Protein AF-A0AAE1L8V3-F1 (afdb_monomer_lite)

Structure (mmCIF, N/CA/C/O backbone):
data_AF-A0AAE1L8V3-F1
#
_entry.id   AF-A0AAE1L8V3-F1
#
loop_
_atom_site.group_PDB
_atom_site.id
_atom_site.type_symbol
_atom_site.label_atom_id
_atom_site.label_alt_id
_atom_site.label_comp_id
_atom_site.label_asym_id
_atom_site.label_entity_id
_atom_site.label_seq_id
_atom_site.pdbx_PDB_ins_code
_atom_site.Cartn_x
_atom_site.Cartn_y
_atom_site.Cartn_z
_atom_site.occupancy
_atom_site.B_iso_or_equiv
_atom_site.auth_seq_id
_atom_site.auth_comp_id
_atom_site.auth_asym_id
_atom_site.auth_atom_id
_atom_site.pdbx_PDB_model_num
ATOM 1 N N . MET A 1 1 ? -19.630 9.728 -15.794 1.00 35.88 1 MET A N 1
ATOM 2 C CA . MET A 1 1 ? -18.219 10.009 -15.462 1.00 35.88 1 MET A CA 1
ATOM 3 C C . MET A 1 1 ? -17.805 9.016 -14.398 1.00 35.88 1 MET A C 1
ATOM 5 O O . MET A 1 1 ? -18.205 9.155 -13.253 1.00 35.88 1 MET A O 1
ATOM 9 N N . SER A 1 2 ? -17.141 7.940 -14.805 1.00 34.75 2 SER A N 1
ATOM 10 C CA . SER A 1 2 ? -16.598 6.933 -13.898 1.00 34.75 2 SER A CA 1
ATOM 11 C C . SER A 1 2 ? -15.516 7.587 -13.049 1.00 34.75 2 SER A C 1
ATOM 13 O O . SER A 1 2 ? -14.472 7.961 -13.582 1.00 34.75 2 SER A O 1
ATOM 15 N N . SER A 1 3 ? -15.776 7.762 -11.754 1.00 37.62 3 SER A N 1
ATOM 16 C CA . SER A 1 3 ? -14.733 8.038 -10.776 1.00 37.62 3 SER A CA 1
ATOM 17 C C . SER A 1 3 ? -13.702 6.922 -10.900 1.00 37.62 3 SER A C 1
ATOM 19 O O . SER A 1 3 ? -13.947 5.779 -10.517 1.00 37.62 3 SER A O 1
ATOM 21 N N . SER A 1 4 ? -12.558 7.222 -11.515 1.00 41.06 4 SER A N 1
ATOM 22 C CA . SER A 1 4 ? -11.396 6.355 -11.410 1.00 41.06 4 SER A CA 1
ATOM 23 C C . SER A 1 4 ? -11.016 6.373 -9.936 1.00 41.06 4 SER A C 1
ATOM 25 O O . SER A 1 4 ? -10.366 7.311 -9.479 1.00 41.06 4 SER A O 1
ATOM 2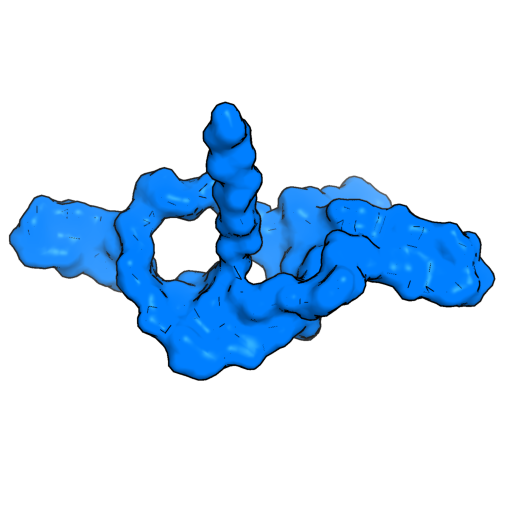7 N N . GLY A 1 5 ? -11.514 5.404 -9.167 1.00 49.84 5 GLY A N 1
ATOM 28 C CA . GLY A 1 5 ? -11.094 5.220 -7.788 1.00 49.84 5 GLY A CA 1
ATOM 29 C C . GLY A 1 5 ? -9.582 5.078 -7.813 1.00 49.84 5 GLY A C 1
ATOM 30 O O . GLY A 1 5 ? -9.065 4.094 -8.347 1.00 49.84 5 GLY A O 1
ATOM 31 N N . SER A 1 6 ? -8.874 6.104 -7.347 1.00 61.31 6 SER A N 1
ATOM 32 C CA . SER A 1 6 ? -7.427 6.060 -7.221 1.00 61.31 6 SER A CA 1
ATOM 33 C C . SER A 1 6 ? -7.115 4.894 -6.299 1.00 61.31 6 SER A C 1
ATOM 35 O O . SER A 1 6 ? -7.568 4.870 -5.155 1.00 61.31 6 SER A O 1
ATOM 37 N N . LYS A 1 7 ? -6.411 3.885 -6.811 1.00 72.50 7 LYS A N 1
ATOM 38 C CA . LYS A 1 7 ? -5.964 2.775 -5.974 1.00 72.50 7 LYS A CA 1
ATOM 39 C C . LYS A 1 7 ? -5.008 3.352 -4.937 1.00 72.50 7 LYS A C 1
ATOM 41 O O . LYS A 1 7 ? -4.005 3.950 -5.310 1.00 72.50 7 LYS A O 1
ATOM 46 N N . GLU A 1 8 ? -5.329 3.194 -3.663 1.00 84.38 8 GLU A N 1
ATOM 47 C CA . GLU A 1 8 ? -4.468 3.625 -2.568 1.00 84.38 8 GLU A CA 1
ATOM 48 C C . GLU A 1 8 ? -3.748 2.414 -1.976 1.00 84.38 8 GLU A C 1
ATOM 50 O O . GLU A 1 8 ? -4.322 1.330 -1.852 1.00 84.38 8 GLU A O 1
ATOM 55 N N . TYR A 1 9 ? -2.485 2.601 -1.600 1.00 87.62 9 TYR A N 1
ATOM 56 C CA . TYR A 1 9 ? -1.679 1.577 -0.944 1.00 87.62 9 TYR A CA 1
ATOM 57 C C . TYR A 1 9 ? -1.223 2.084 0.419 1.00 87.62 9 TYR A C 1
ATOM 59 O O . TYR A 1 9 ? -0.994 3.277 0.619 1.00 87.62 9 TYR A O 1
ATOM 67 N N . GLY A 1 10 ? -1.060 1.172 1.370 1.00 89.50 10 GLY A N 1
ATOM 68 C CA . GLY A 1 10 ? -0.585 1.526 2.696 1.00 89.50 10 GLY A CA 1
ATOM 69 C C . GLY A 1 10 ? -0.166 0.313 3.507 1.00 89.50 10 GLY A C 1
ATOM 70 O O . GLY A 1 10 ? -0.516 -0.825 3.194 1.00 89.50 10 GLY A O 1
ATOM 71 N N . GLN A 1 11 ? 0.608 0.564 4.557 1.00 89.56 11 GLN A N 1
ATOM 72 C CA . GLN A 1 11 ? 1.040 -0.452 5.507 1.00 89.56 11 GLN A CA 1
ATOM 73 C C . GLN A 1 11 ? 0.252 -0.320 6.806 1.00 89.56 11 GLN A C 1
ATOM 75 O O . GLN A 1 11 ? 0.334 0.710 7.478 1.00 89.56 11 GLN A O 1
ATOM 80 N N . ILE A 1 12 ? -0.444 -1.390 7.191 1.00 89.81 12 ILE A N 1
ATOM 81 C CA . ILE A 1 12 ? -1.086 -1.491 8.505 1.00 89.81 12 ILE A CA 1
ATOM 82 C C . ILE A 1 12 ? -0.001 -1.442 9.582 1.00 89.81 12 ILE A C 1
ATOM 84 O O . ILE A 1 12 ? 0.945 -2.231 9.563 1.00 89.81 12 ILE A O 1
ATOM 88 N N . LYS A 1 13 ? -0.137 -0.496 10.511 1.00 90.62 13 LYS A N 1
ATOM 89 C CA . LYS A 1 13 ? 0.721 -0.368 11.692 1.00 90.62 13 LYS A CA 1
ATOM 90 C C . LYS A 1 13 ? 0.076 -1.007 12.912 1.00 90.62 13 LYS A C 1
ATOM 92 O O . LYS A 1 13 ? 0.758 -1.722 13.634 1.00 90.62 13 LYS A O 1
ATOM 97 N N . TYR A 1 14 ? -1.226 -0.787 13.099 1.00 90.31 14 TYR A N 1
ATOM 98 C CA . TYR A 1 14 ? -1.972 -1.286 14.253 1.00 90.31 14 TYR A CA 1
ATOM 99 C C . TYR A 1 14 ? -3.415 -1.632 13.886 1.00 90.31 14 TYR A C 1
ATOM 101 O O . TYR A 1 14 ? -4.007 -0.989 13.016 1.00 90.31 14 TYR A O 1
ATOM 109 N N . PHE A 1 15 ? -3.969 -2.618 14.592 1.00 89.56 15 PHE A N 1
ATOM 110 C CA . PHE A 1 15 ? -5.395 -2.935 14.608 1.00 89.56 15 PHE A CA 1
ATOM 111 C C . PHE A 1 15 ? -6.015 -2.349 15.873 1.00 89.56 15 PHE A C 1
ATOM 113 O O . PHE A 1 15 ? -5.480 -2.549 16.963 1.00 89.56 15 PHE A O 1
ATOM 120 N N . CYS A 1 16 ? -7.140 -1.655 15.730 1.00 87.94 16 CYS A N 1
ATOM 121 C CA . CYS A 1 16 ? -7.844 -1.032 16.843 1.00 87.94 16 CYS A CA 1
ATOM 122 C C . CYS A 1 16 ? -9.348 -1.312 16.749 1.00 87.94 16 CYS A C 1
ATOM 124 O O . CYS A 1 16 ? -9.885 -1.594 15.677 1.00 87.94 16 CYS A O 1
ATOM 126 N N . GLN A 1 17 ? -10.038 -1.183 17.877 1.00 90.94 17 GLN A N 1
ATOM 127 C CA . GLN A 1 17 ? -11.494 -1.142 17.925 1.00 90.94 17 GLN A CA 1
ATOM 128 C C . GLN A 1 17 ? -11.924 0.279 18.298 1.00 90.94 17 GLN A C 1
ATOM 130 O O . GLN A 1 17 ? -11.440 0.835 19.283 1.00 90.94 17 GLN A O 1
ATOM 135 N N . ALA A 1 18 ? -12.785 0.883 17.484 1.00 85.62 18 ALA A N 1
ATOM 136 C CA . ALA A 1 18 ? -13.354 2.199 17.743 1.00 85.62 18 ALA A CA 1
ATOM 137 C C . ALA A 1 18 ? -14.422 2.134 18.852 1.00 85.62 18 ALA A C 1
ATOM 139 O O . ALA A 1 18 ? -14.926 1.063 19.193 1.00 85.62 18 ALA A O 1
ATOM 140 N N . HIS A 1 19 ? -14.797 3.294 19.401 1.00 87.62 19 HIS A N 1
ATOM 141 C CA . HIS A 1 19 ? -15.796 3.404 20.476 1.00 87.62 19 HIS A CA 1
ATOM 142 C C . HIS A 1 19 ? -17.184 2.860 20.100 1.00 87.62 19 HIS A C 1
ATOM 144 O O . HIS A 1 19 ? -17.942 2.458 20.977 1.00 87.62 19 HIS A O 1
ATOM 150 N N . ASP A 1 20 ? -17.514 2.821 18.810 1.00 90.69 20 ASP A N 1
ATOM 151 C CA . ASP A 1 20 ? -18.749 2.244 18.269 1.00 90.69 20 ASP A CA 1
ATOM 152 C C . ASP A 1 20 ? -18.623 0.738 17.958 1.00 90.69 20 ASP A C 1
ATOM 154 O O . ASP A 1 20 ? -19.429 0.179 17.216 1.00 90.69 20 ASP A O 1
ATOM 158 N N . ASN A 1 21 ? -17.608 0.079 18.527 1.00 89.50 21 ASN A N 1
ATOM 159 C CA . ASN A 1 21 ? -17.227 -1.315 18.310 1.00 89.50 21 ASN A CA 1
ATOM 160 C C . ASN A 1 21 ? -16.771 -1.674 16.888 1.00 89.50 21 ASN A C 1
ATOM 162 O O . ASN A 1 21 ? -16.520 -2.856 16.633 1.00 89.50 21 ASN A O 1
ATOM 166 N N . LYS A 1 22 ? -16.600 -0.713 15.971 1.00 90.44 22 LYS A N 1
ATOM 167 C CA . LYS A 1 22 ? -16.067 -1.010 14.633 1.00 90.44 22 LYS A CA 1
ATOM 168 C C . LYS A 1 22 ? -14.587 -1.359 14.689 1.00 90.44 22 LYS A C 1
ATOM 170 O O . LYS A 1 22 ? -13.813 -0.743 15.419 1.00 90.44 22 LYS A O 1
ATOM 175 N N . GLN A 1 23 ? -14.182 -2.333 13.882 1.00 93.38 23 GLN A N 1
ATOM 176 C CA . GLN A 1 23 ? -12.773 -2.671 13.726 1.00 93.38 23 GLN A CA 1
ATOM 177 C C . GLN A 1 23 ? -12.127 -1.758 12.682 1.00 93.38 23 GLN A C 1
ATOM 179 O O . GLN A 1 23 ? -12.598 -1.653 11.547 1.00 93.38 23 GLN A O 1
ATOM 184 N N . VAL A 1 24 ? -11.032 -1.115 13.072 1.00 93.62 24 VAL A N 1
ATOM 185 C CA . VAL A 1 24 ? -10.296 -0.154 12.249 1.00 93.62 24 VAL A CA 1
ATOM 186 C C . VAL A 1 24 ? -8.805 -0.487 12.240 1.00 93.62 24 VAL A C 1
ATOM 188 O O . VAL A 1 24 ? -8.296 -1.195 13.112 1.00 93.62 24 VAL A O 1
ATOM 191 N N . ALA A 1 25 ? -8.086 0.036 11.255 1.00 91.94 25 ALA A N 1
ATOM 192 C CA . ALA A 1 25 ? -6.636 -0.049 11.171 1.00 91.94 25 ALA A CA 1
ATOM 193 C C . ALA A 1 25 ? -6.023 1.344 11.054 1.00 91.94 25 ALA A C 1
ATOM 195 O O . ALA A 1 25 ? -6.516 2.181 10.300 1.00 91.94 25 ALA A O 1
ATOM 196 N N . LEU A 1 26 ? -4.908 1.564 11.753 1.00 91.88 26 LEU A N 1
ATOM 197 C CA . LEU A 1 26 ? -4.026 2.694 11.476 1.00 91.88 26 LEU A CA 1
ATOM 198 C C . LEU A 1 26 ? -3.055 2.292 10.366 1.00 91.88 26 LEU A C 1
ATOM 200 O O . LEU A 1 26 ? -2.305 1.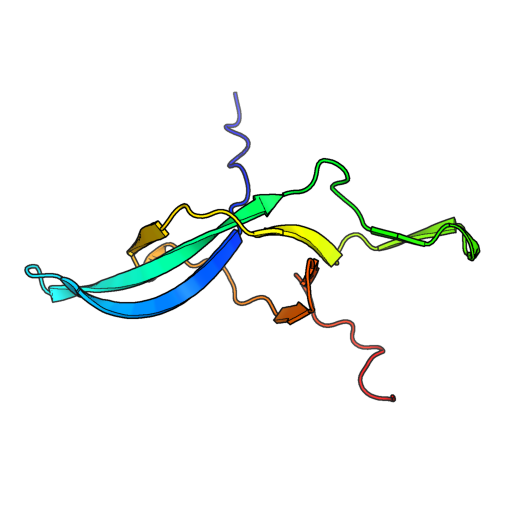321 10.509 1.00 91.88 26 LEU A O 1
ATOM 204 N N . VAL A 1 27 ? -3.051 3.046 9.274 1.00 91.69 27 VAL A N 1
ATOM 205 C CA . VAL A 1 27 ? -2.297 2.739 8.059 1.00 91.69 27 VAL A CA 1
ATOM 206 C C . VAL A 1 27 ? -1.362 3.896 7.725 1.00 91.69 27 VAL A C 1
ATOM 208 O O . VAL A 1 27 ? -1.786 5.046 7.668 1.00 91.69 27 VAL A O 1
ATOM 211 N N . LYS A 1 28 ? -0.078 3.600 7.483 1.00 92.44 28 LYS A N 1
ATOM 212 C CA . LYS A 1 28 ? 0.869 4.556 6.881 1.00 92.44 28 LYS A CA 1
ATOM 213 C C . LYS A 1 28 ? 0.682 4.508 5.364 1.00 92.44 28 LYS A C 1
ATOM 215 O O . LYS A 1 28 ? 0.884 3.441 4.778 1.00 92.44 28 LYS A O 1
ATOM 220 N N . LYS A 1 29 ? 0.262 5.617 4.749 1.00 91.44 29 LYS A N 1
ATOM 221 C CA . LYS A 1 29 ? -0.042 5.672 3.313 1.00 91.44 29 LYS A CA 1
ATOM 222 C C . LYS A 1 29 ? 1.225 5.656 2.463 1.00 91.44 29 LYS A C 1
ATOM 224 O O . LYS A 1 29 ? 2.284 6.152 2.860 1.00 91.44 29 LYS A O 1
ATOM 229 N N . TYR A 1 30 ? 1.087 5.098 1.272 1.00 90.69 30 TYR A N 1
ATOM 230 C CA . TYR A 1 30 ? 2.084 5.138 0.219 1.00 90.69 30 TYR A CA 1
ATOM 231 C C . TYR A 1 30 ? 1.567 5.964 -0.957 1.00 90.69 30 TYR A C 1
ATOM 233 O O . TYR A 1 30 ? 0.393 5.870 -1.315 1.00 90.69 30 TYR A O 1
ATOM 241 N N . ALA A 1 31 ? 2.451 6.749 -1.566 1.00 88.44 31 ALA A N 1
ATOM 242 C CA . ALA A 1 31 ? 2.178 7.409 -2.835 1.00 88.44 31 ALA A CA 1
ATOM 243 C C . ALA A 1 31 ? 2.626 6.491 -3.974 1.00 88.44 31 ALA A C 1
ATOM 245 O O . ALA A 1 31 ? 3.696 5.894 -3.887 1.00 88.44 31 ALA A O 1
ATOM 246 N N . ILE A 1 32 ? 1.820 6.362 -5.027 1.00 86.25 32 ILE A N 1
ATOM 247 C CA . ILE A 1 32 ? 2.249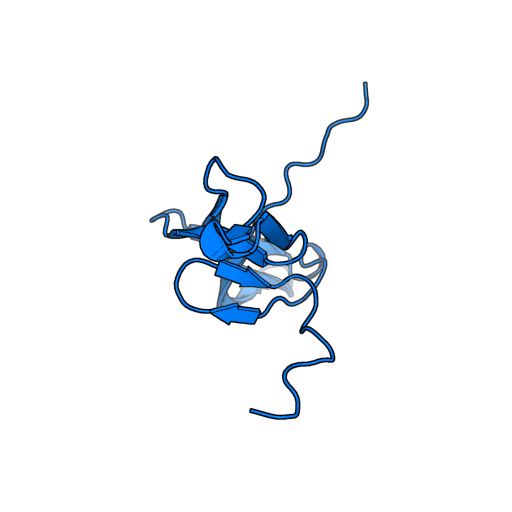 5.667 -6.246 1.00 86.25 32 ILE A CA 1
ATOM 248 C C . ILE A 1 32 ? 3.286 6.550 -6.938 1.00 86.25 32 ILE A C 1
ATOM 250 O O . ILE A 1 32 ? 3.025 7.733 -7.160 1.00 86.25 32 ILE A O 1
ATOM 254 N N . ASP A 1 33 ? 4.447 5.980 -7.253 1.00 81.94 33 ASP A N 1
ATOM 255 C CA . ASP A 1 33 ? 5.451 6.677 -8.052 1.00 81.94 33 ASP A CA 1
ATOM 256 C C . ASP A 1 33 ? 4.955 6.802 -9.504 1.00 81.94 33 ASP A C 1
ATOM 258 O O . ASP A 1 33 ? 4.282 5.912 -10.024 1.00 81.94 33 ASP A O 1
ATOM 262 N N . HIS A 1 34 ? 5.259 7.917 -10.165 1.00 64.88 34 HIS A N 1
ATOM 263 C CA . HIS A 1 34 ? 4.667 8.336 -11.442 1.00 64.88 34 HIS A CA 1
ATOM 264 C C . HIS A 1 34 ? 4.840 7.316 -12.587 1.00 64.88 34 HIS A C 1
ATOM 266 O O . HIS A 1 34 ? 4.107 7.358 -13.578 1.00 64.88 34 HIS A O 1
ATOM 272 N N . CYS A 1 35 ? 5.755 6.359 -12.436 1.00 60.12 35 CYS A N 1
ATOM 273 C CA . CYS A 1 35 ? 5.891 5.187 -13.289 1.00 60.12 35 CYS A CA 1
ATOM 274 C C . CYS A 1 35 ? 4.975 4.055 -12.796 1.00 60.12 35 CYS A C 1
ATOM 276 O O . CYS A 1 35 ? 5.398 3.170 -12.063 1.00 60.12 35 CYS A O 1
ATOM 278 N N . ASN A 1 36 ? 3.715 4.041 -13.238 1.00 64.94 36 ASN A N 1
ATOM 279 C CA . ASN A 1 36 ? 2.699 3.038 -12.859 1.00 64.94 36 ASN A CA 1
ATOM 280 C C . ASN A 1 36 ? 3.083 1.558 -13.104 1.00 64.94 36 ASN A C 1
ATOM 282 O O . ASN A 1 36 ? 2.337 0.659 -12.709 1.00 64.94 36 ASN A O 1
ATOM 286 N N . SER A 1 37 ? 4.197 1.292 -13.782 1.00 68.06 37 SER A N 1
ATOM 287 C CA . SER A 1 37 ? 4.690 -0.042 -14.103 1.00 68.06 37 SER A CA 1
ATOM 288 C C . SER A 1 37 ? 6.201 -0.105 -13.934 1.00 68.06 37 SER A C 1
ATOM 290 O O . SER A 1 37 ? 6.916 0.776 -14.414 1.00 68.06 37 SER A O 1
ATOM 292 N N . PHE A 1 38 ? 6.684 -1.182 -13.323 1.00 73.44 38 PHE A N 1
ATOM 293 C CA . PHE A 1 38 ? 8.104 -1.503 -13.333 1.00 73.44 38 PHE A CA 1
ATOM 294 C C . PHE A 1 38 ? 8.540 -1.888 -14.754 1.00 73.44 38 PHE A C 1
ATOM 296 O O . PHE A 1 38 ? 7.932 -2.764 -15.377 1.00 73.44 38 PHE A O 1
ATOM 303 N N . PHE A 1 39 ? 9.589 -1.241 -15.258 1.00 74.06 39 PHE A N 1
ATOM 304 C CA . PHE A 1 39 ? 10.194 -1.538 -16.553 1.00 74.06 39 PHE A CA 1
ATOM 305 C C . PHE A 1 39 ? 11.637 -1.986 -16.344 1.00 74.06 39 PHE A C 1
ATOM 307 O O . PHE A 1 39 ? 12.441 -1.246 -15.784 1.00 74.06 39 PHE A O 1
ATOM 314 N N . HIS A 1 40 ? 11.956 -3.203 -16.782 1.00 76.25 40 HIS A N 1
ATOM 315 C CA . HIS A 1 40 ? 13.321 -3.713 -16.754 1.00 76.25 40 HIS A CA 1
ATOM 316 C C . HIS A 1 40 ? 14.001 -3.399 -18.087 1.00 76.25 40 HIS A C 1
ATOM 318 O O . HIS A 1 40 ? 13.799 -4.128 -19.067 1.00 76.25 40 HIS A O 1
ATOM 324 N N . GLU A 1 41 ? 14.781 -2.315 -18.105 1.00 77.12 41 GLU A N 1
ATOM 325 C CA . GLU A 1 41 ? 15.405 -1.751 -19.310 1.00 77.12 41 GLU A CA 1
ATOM 326 C C . GLU A 1 41 ? 16.181 -2.800 -20.117 1.00 77.12 41 GLU A C 1
ATOM 328 O O . GLU A 1 41 ? 15.941 -2.931 -21.316 1.00 77.12 41 GLU A O 1
ATOM 333 N N . ASP A 1 42 ? 16.998 -3.629 -19.458 1.00 76.62 42 ASP A N 1
ATOM 334 C CA . ASP A 1 42 ? 17.861 -4.620 -20.122 1.00 76.62 42 ASP A CA 1
ATOM 335 C C . ASP A 1 42 ? 17.086 -5.663 -20.939 1.00 76.62 42 ASP A C 1
ATOM 337 O O . ASP A 1 42 ? 17.573 -6.185 -21.940 1.00 76.62 42 ASP A O 1
ATOM 341 N N . SER A 1 43 ? 15.868 -5.992 -20.506 1.00 82.19 43 SER A N 1
ATOM 342 C CA . SER A 1 43 ? 15.030 -7.017 -21.147 1.00 82.19 43 SER A CA 1
ATOM 343 C C . SER A 1 43 ? 13.877 -6.447 -21.971 1.00 82.19 43 SER A C 1
ATOM 345 O O . SER A 1 43 ? 13.181 -7.199 -22.650 1.00 82.19 43 SER A O 1
ATOM 347 N N . GLY A 1 44 ? 13.610 -5.143 -21.857 1.00 78.62 44 GLY A N 1
ATOM 348 C CA . GLY A 1 44 ? 12.414 -4.511 -22.413 1.00 78.62 44 GLY A CA 1
ATOM 349 C C . GLY A 1 44 ? 11.089 -5.010 -21.813 1.00 78.62 44 GLY A C 1
ATOM 350 O O . GLY A 1 44 ? 10.030 -4.795 -22.403 1.00 78.62 44 GLY A O 1
ATOM 351 N N . VAL A 1 45 ? 11.114 -5.699 -20.667 1.00 76.50 45 VAL A N 1
ATOM 352 C CA . VAL A 1 45 ? 9.921 -6.293 -20.048 1.00 76.50 45 VAL A CA 1
ATOM 353 C C . VAL A 1 45 ? 9.229 -5.285 -19.134 1.00 76.50 45 VAL A C 1
ATOM 355 O O . VAL A 1 45 ? 9.844 -4.691 -18.249 1.00 76.50 45 VAL A O 1
ATOM 358 N N . VAL A 1 46 ? 7.913 -5.155 -19.309 1.00 75.38 46 VAL A N 1
ATOM 359 C CA . VAL A 1 46 ? 7.031 -4.400 -18.411 1.00 75.38 46 VAL A CA 1
ATOM 360 C C . VAL A 1 46 ? 6.355 -5.365 -17.437 1.00 75.38 46 VAL A C 1
ATOM 362 O O . VAL A 1 46 ? 5.638 -6.282 -17.847 1.00 75.38 46 VAL A O 1
ATOM 365 N N . ILE A 1 47 ? 6.539 -5.140 -16.137 1.00 75.38 47 ILE A N 1
ATOM 366 C CA . ILE A 1 47 ? 5.936 -5.949 -15.076 1.00 75.38 47 ILE A CA 1
ATOM 367 C C . ILE A 1 47 ? 4.757 -5.189 -14.459 1.00 75.38 47 ILE A C 1
ATOM 369 O O . ILE A 1 47 ? 4.908 -4.365 -13.564 1.00 75.38 47 ILE A O 1
ATOM 373 N N . ASN A 1 48 ? 3.544 -5.513 -14.912 1.00 74.75 48 ASN A N 1
ATOM 374 C CA . ASN A 1 48 ? 2.315 -4.785 -14.550 1.00 74.75 48 ASN A CA 1
ATOM 375 C C . ASN A 1 48 ? 1.761 -5.078 -13.144 1.00 74.75 48 ASN A C 1
ATOM 377 O O . ASN A 1 48 ? 0.780 -4.465 -12.727 1.00 74.75 48 ASN A O 1
ATOM 381 N N . HIS A 1 49 ? 2.311 -6.065 -12.435 1.00 76.94 49 HIS A N 1
ATOM 382 C CA . HIS A 1 49 ? 1.833 -6.456 -11.103 1.00 76.94 49 HIS A CA 1
ATOM 383 C C . HIS A 1 49 ? 2.732 -5.958 -9.965 1.00 76.94 49 HIS A C 1
ATOM 385 O O . HIS A 1 49 ? 2.365 -6.137 -8.804 1.00 76.94 49 HIS A O 1
ATOM 391 N N . ILE A 1 50 ? 3.867 -5.334 -10.297 1.00 80.94 50 ILE A N 1
ATOM 392 C CA . ILE A 1 50 ? 4.776 -4.674 -9.361 1.00 80.94 50 ILE A CA 1
ATOM 393 C C . ILE A 1 50 ? 4.608 -3.170 -9.557 1.00 80.94 50 ILE A C 1
ATOM 395 O O . ILE A 1 50 ? 4.814 -2.653 -10.654 1.00 80.94 50 ILE A O 1
ATOM 399 N N . ILE A 1 51 ? 4.205 -2.481 -8.494 1.00 84.94 51 ILE A N 1
ATOM 400 C CA . ILE A 1 51 ? 3.891 -1.054 -8.515 1.00 84.94 51 ILE A CA 1
ATOM 401 C C . ILE A 1 51 ? 4.899 -0.334 -7.620 1.00 84.94 51 ILE A C 1
ATOM 403 O O . ILE A 1 51 ? 4.936 -0.630 -6.421 1.00 84.94 51 ILE A O 1
ATOM 407 N N . PRO A 1 52 ? 5.715 0.584 -8.160 1.00 85.69 52 PRO A N 1
ATOM 408 C CA . PRO A 1 52 ? 6.612 1.390 -7.348 1.00 85.69 52 PRO A CA 1
ATOM 409 C C . PRO A 1 52 ? 5.814 2.362 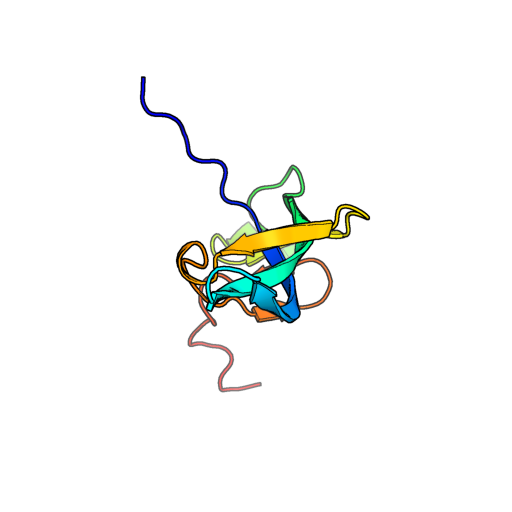-6.481 1.00 85.69 52 PRO A C 1
ATOM 411 O O . PRO A 1 52 ? 4.836 2.980 -6.915 1.00 85.69 52 PRO A O 1
ATOM 414 N N . VAL A 1 53 ? 6.224 2.468 -5.224 1.00 87.88 53 VAL A N 1
ATOM 415 C CA . VAL A 1 53 ? 5.583 3.316 -4.232 1.00 87.88 53 VAL A CA 1
ATOM 416 C C . VAL A 1 53 ? 6.606 4.041 -3.367 1.00 87.88 53 VAL A C 1
ATOM 418 O O . VAL A 1 53 ? 7.663 3.512 -3.026 1.00 87.88 53 VAL A O 1
ATOM 421 N N . LEU A 1 54 ? 6.246 5.245 -2.939 1.00 88.44 54 LEU A N 1
ATOM 422 C CA . LEU A 1 54 ? 7.036 6.081 -2.048 1.00 88.44 54 LEU A CA 1
ATOM 423 C C . LEU A 1 54 ? 6.404 6.112 -0.656 1.00 88.44 54 LEU A C 1
ATOM 425 O O . LEU A 1 54 ? 5.185 6.240 -0.498 1.00 88.44 54 LEU A O 1
ATOM 429 N N . ALA A 1 55 ? 7.247 6.004 0.373 1.00 87.06 55 ALA A N 1
ATOM 430 C CA . ALA A 1 55 ? 6.829 6.211 1.753 1.00 87.06 55 ALA A CA 1
ATOM 431 C C . ALA A 1 55 ? 6.357 7.657 1.949 1.00 87.06 55 ALA A C 1
ATOM 433 O O . ALA A 1 55 ? 7.054 8.597 1.580 1.00 87.06 55 ALA A O 1
ATOM 434 N N . THR A 1 56 ? 5.185 7.829 2.558 1.00 90.06 56 THR A N 1
ATOM 435 C CA . THR A 1 56 ? 4.680 9.147 2.969 1.00 90.06 56 THR A CA 1
ATOM 436 C C . THR A 1 56 ? 4.632 9.218 4.486 1.00 90.06 56 THR A C 1
ATOM 438 O O . THR A 1 56 ? 4.487 8.184 5.128 1.00 90.06 56 THR A O 1
ATOM 441 N N . GLU A 1 57 ? 4.684 10.410 5.079 1.00 90.44 57 GLU A N 1
ATOM 442 C CA . GLU A 1 57 ? 4.445 10.585 6.524 1.00 90.44 57 GLU A CA 1
ATOM 443 C C . GLU A 1 57 ? 2.953 10.670 6.888 1.00 90.44 57 GLU A C 1
ATOM 445 O O . GLU A 1 57 ? 2.591 10.886 8.043 1.00 90.44 57 G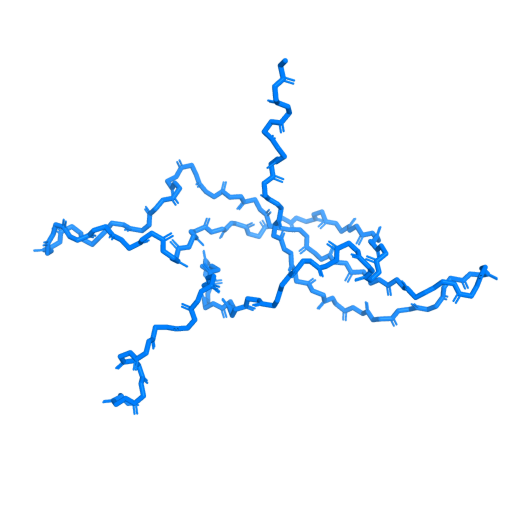LU A O 1
ATOM 450 N N . VAL A 1 58 ? 2.067 10.448 5.915 1.00 92.12 58 VAL A N 1
ATOM 451 C CA . VAL A 1 58 ? 0.623 10.458 6.133 1.00 92.12 58 VAL A CA 1
ATOM 452 C C . VAL A 1 58 ? 0.201 9.154 6.801 1.00 92.12 58 VAL A C 1
ATOM 454 O O . VAL A 1 58 ? 0.476 8.052 6.316 1.00 92.12 58 VAL A O 1
ATOM 457 N N . THR A 1 59 ? -0.499 9.288 7.922 1.00 92.12 59 THR A N 1
ATOM 458 C CA . THR A 1 59 ? -1.171 8.184 8.606 1.00 92.12 59 THR A CA 1
ATOM 459 C C . THR A 1 59 ? -2.669 8.417 8.601 1.00 92.12 59 THR A C 1
ATOM 461 O O . THR A 1 59 ? -3.135 9.533 8.810 1.00 92.12 59 THR A O 1
ATOM 464 N N . GLU A 1 60 ? -3.421 7.354 8.344 1.00 91.88 60 GLU A N 1
ATOM 465 C CA . GLU A 1 60 ? -4.874 7.403 8.245 1.00 91.88 60 GLU A CA 1
ATOM 466 C C . GLU A 1 60 ? -5.500 6.225 8.983 1.00 91.88 60 GLU A C 1
ATOM 468 O O . GLU A 1 60 ? -4.943 5.124 9.015 1.00 91.88 60 GLU A O 1
ATOM 473 N N . VAL A 1 61 ? -6.659 6.468 9.589 1.00 91.12 61 VAL A N 1
ATOM 474 C CA . VAL A 1 61 ? -7.493 5.421 10.173 1.00 91.12 61 VAL A CA 1
ATOM 475 C C . VAL A 1 61 ? -8.506 4.990 9.124 1.00 91.12 61 VAL A C 1
ATOM 477 O O . VAL A 1 61 ? -9.323 5.799 8.694 1.00 91.12 61 VAL A O 1
ATOM 480 N N . ILE A 1 62 ? -8.467 3.717 8.739 1.00 89.94 62 ILE A N 1
ATOM 481 C CA . ILE A 1 62 ? -9.429 3.128 7.803 1.00 89.94 62 ILE A CA 1
ATOM 482 C C . ILE A 1 62 ? -10.257 2.057 8.504 1.00 89.94 62 ILE A C 1
ATOM 484 O O . ILE A 1 62 ? -9.771 1.366 9.404 1.00 89.94 62 ILE A O 1
ATOM 488 N N . ASN A 1 63 ? -11.497 1.875 8.065 1.00 90.50 63 ASN A N 1
ATOM 489 C CA . ASN A 1 63 ? -12.270 0.702 8.452 1.00 90.50 63 ASN A CA 1
ATOM 490 C C . ASN A 1 63 ? -11.643 -0.554 7.827 1.00 90.50 63 ASN A C 1
ATOM 492 O O . ASN A 1 63 ? -11.134 -0.509 6.704 1.00 90.50 63 ASN A O 1
ATOM 496 N N . LEU A 1 64 ? -11.672 -1.686 8.537 1.00 87.62 64 LEU A N 1
ATOM 497 C CA . LEU A 1 64 ? -11.095 -2.930 8.009 1.00 87.62 64 LEU A CA 1
ATOM 498 C C . LEU A 1 64 ? -11.820 -3.454 6.762 1.00 87.62 64 LEU A C 1
ATOM 500 O O . LEU A 1 64 ? -11.199 -4.129 5.944 1.00 87.62 64 LEU A O 1
ATOM 504 N N . ASP A 1 65 ? -13.102 -3.129 6.597 1.00 85.88 65 ASP A N 1
ATOM 505 C CA . ASP A 1 65 ? -13.902 -3.486 5.419 1.00 85.88 65 ASP A CA 1
ATOM 506 C C . ASP A 1 65 ? -13.448 -2.768 4.134 1.00 85.88 65 ASP A C 1
ATOM 508 O O . ASP A 1 65 ? -13.682 -3.270 3.036 1.00 85.88 65 ASP A O 1
ATOM 512 N N . ALA A 1 66 ? -12.733 -1.646 4.256 1.00 83.88 66 ALA A N 1
ATOM 513 C CA . ALA A 1 66 ? -12.150 -0.924 3.129 1.00 83.88 66 ALA A CA 1
ATOM 514 C C . ALA A 1 66 ? -10.907 -1.624 2.541 1.00 83.88 66 ALA A C 1
ATOM 516 O O . ALA A 1 66 ? -10.426 -1.244 1.471 1.00 83.88 66 ALA A O 1
ATOM 517 N N . ILE A 1 67 ? -10.363 -2.646 3.214 1.00 83.25 67 ILE A N 1
ATOM 518 C CA . ILE A 1 67 ? -9.178 -3.374 2.749 1.00 83.25 67 ILE A CA 1
ATOM 519 C C . ILE A 1 67 ? -9.589 -4.387 1.675 1.00 83.25 67 ILE A C 1
ATOM 521 O O . ILE A 1 67 ? -10.082 -5.472 1.971 1.00 83.25 67 ILE A O 1
ATOM 525 N N . LEU A 1 68 ? -9.331 -4.048 0.411 1.00 76.56 68 LEU A N 1
ATOM 526 C CA . LEU A 1 68 ? -9.740 -4.868 -0.736 1.00 76.56 68 LEU A CA 1
ATOM 527 C C . LEU A 1 68 ? -8.907 -6.148 -0.913 1.00 76.56 68 LEU A C 1
ATOM 529 O O . LEU A 1 68 ? -9.437 -7.181 -1.315 1.00 76.56 68 LEU A O 1
ATOM 533 N N . PHE A 1 69 ? -7.596 -6.092 -0.670 1.00 72.19 69 PHE A N 1
ATOM 534 C CA . PHE A 1 69 ? -6.695 -7.238 -0.817 1.00 72.19 69 PHE A CA 1
ATOM 535 C C . PHE A 1 69 ? -5.378 -7.013 -0.067 1.00 72.19 69 PHE A C 1
ATOM 537 O O . PHE A 1 69 ? -4.962 -5.881 0.178 1.00 72.19 69 PHE A O 1
ATOM 544 N N . LYS A 1 70 ? -4.702 -8.112 0.284 1.00 73.56 70 LYS A N 1
ATOM 545 C CA . LYS A 1 70 ? -3.350 -8.082 0.853 1.00 73.56 70 LYS A CA 1
ATOM 546 C C . LYS A 1 70 ? -2.320 -8.096 -0.273 1.00 73.56 70 LYS A C 1
ATOM 548 O O . LYS A 1 70 ? -2.429 -8.894 -1.199 1.00 73.56 70 LYS A O 1
ATOM 553 N N . VAL A 1 71 ? -1.315 -7.240 -0.153 1.00 72.44 71 VAL A N 1
ATOM 554 C CA . VAL A 1 71 ? -0.168 -7.150 -1.063 1.00 72.44 71 VAL A CA 1
ATOM 555 C C . VAL A 1 71 ? 1.125 -7.394 -0.302 1.00 72.44 71 VAL A C 1
ATOM 557 O O . VAL A 1 71 ? 1.202 -7.112 0.895 1.00 72.44 71 VAL A O 1
ATOM 560 N N . ILE A 1 72 ? 2.145 -7.900 -0.993 1.00 74.81 72 ILE A N 1
ATOM 561 C CA . ILE A 1 72 ? 3.494 -8.028 -0.432 1.00 74.81 72 ILE A CA 1
ATOM 562 C C . ILE A 1 72 ? 4.264 -6.757 -0.779 1.00 74.81 72 ILE A C 1
ATOM 564 O O . ILE A 1 72 ? 4.264 -6.327 -1.934 1.00 74.81 72 ILE A O 1
ATOM 568 N N . ARG A 1 73 ? 4.910 -6.154 0.221 1.00 73.12 73 ARG A N 1
ATOM 569 C CA . ARG A 1 73 ? 5.837 -5.043 0.012 1.00 73.12 73 ARG A CA 1
ATOM 570 C C . ARG A 1 73 ? 7.263 -5.580 -0.027 1.00 73.12 73 ARG A C 1
ATOM 572 O O . ARG A 1 73 ? 7.684 -6.233 0.924 1.00 73.12 73 ARG A O 1
ATOM 579 N N . VAL A 1 74 ? 7.999 -5.239 -1.078 1.00 73.00 74 VAL A N 1
ATOM 580 C CA . VAL A 1 74 ? 9.444 -5.472 -1.186 1.00 73.00 74 VAL A CA 1
ATOM 581 C C . VAL A 1 74 ? 10.080 -4.109 -1.404 1.00 73.00 74 VAL A C 1
ATOM 583 O O . VAL A 1 74 ? 9.816 -3.465 -2.412 1.00 73.00 74 VAL A O 1
ATOM 586 N N . GLU A 1 75 ? 10.839 -3.627 -0.420 1.00 80.25 75 GLU A N 1
ATOM 587 C CA . GLU A 1 75 ? 11.465 -2.297 -0.450 1.00 80.25 75 GLU A CA 1
ATOM 588 C C . GLU A 1 75 ? 10.488 -1.163 -0.834 1.00 80.25 75 GLU A C 1
ATOM 590 O O . GLU A 1 75 ? 9.575 -0.843 -0.067 1.00 80.25 75 GLU A O 1
ATOM 595 N N . ASN A 1 76 ? 10.661 -0.550 -2.007 1.00 82.19 76 ASN A N 1
ATOM 596 C CA . ASN A 1 76 ? 9.848 0.555 -2.522 1.00 82.19 76 ASN A CA 1
ATOM 597 C C . ASN A 1 76 ? 8.791 0.085 -3.532 1.00 82.19 76 ASN A C 1
ATOM 599 O O . ASN A 1 76 ? 8.358 0.850 -4.385 1.00 82.19 76 ASN A O 1
ATOM 603 N N . TYR A 1 77 ? 8.367 -1.176 -3.443 1.00 83.44 77 TYR A N 1
ATOM 604 C CA . TYR A 1 77 ? 7.421 -1.773 -4.379 1.00 83.44 77 TYR A CA 1
ATOM 605 C C . TYR A 1 77 ? 6.288 -2.506 -3.666 1.00 83.44 77 TYR A C 1
ATOM 607 O O . TYR A 1 77 ? 6.465 -3.111 -2.605 1.00 83.44 77 TYR A O 1
ATOM 615 N N . VAL A 1 78 ? 5.116 -2.484 -4.296 1.00 83.69 78 VAL A N 1
ATOM 616 C CA . VAL A 1 78 ? 3.925 -3.244 -3.923 1.00 83.69 78 VAL A CA 1
ATOM 617 C C . VAL A 1 78 ? 3.635 -4.287 -4.997 1.00 83.69 78 VAL A C 1
ATOM 619 O O . VAL A 1 78 ? 3.483 -3.957 -6.171 1.00 83.69 78 VAL A O 1
ATOM 622 N N . CYS A 1 79 ? 3.511 -5.546 -4.587 1.00 81.31 79 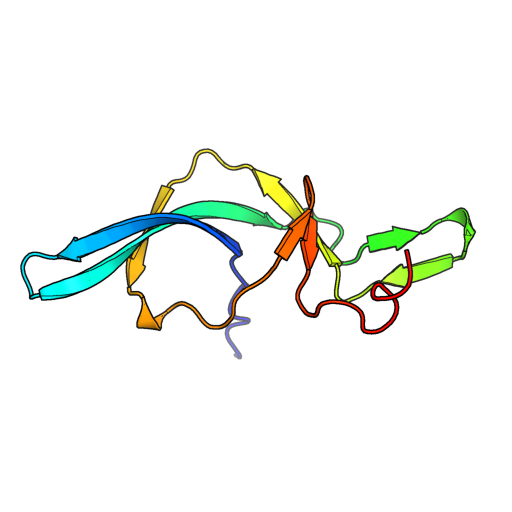CYS A N 1
ATOM 623 C CA . CYS A 1 79 ? 3.199 -6.666 -5.466 1.00 81.31 79 CYS A CA 1
ATOM 624 C C . CYS A 1 79 ? 1.717 -7.065 -5.339 1.00 81.31 79 CYS A C 1
ATOM 626 O O . CYS A 1 79 ? 1.274 -7.528 -4.284 1.00 81.31 79 CYS A O 1
ATOM 628 N N . LEU A 1 80 ? 0.945 -6.882 -6.420 1.00 75.19 80 LEU A N 1
ATOM 629 C CA . LEU A 1 80 ? -0.498 -7.175 -6.481 1.00 75.19 80 LEU A CA 1
ATOM 630 C C . LEU A 1 80 ? -0.816 -8.671 -6.555 1.00 75.19 80 LEU A C 1
ATOM 632 O O . LEU A 1 80 ? -1.906 -9.101 -6.176 1.00 75.19 80 LEU A O 1
ATOM 636 N N . ARG A 1 81 ? 0.100 -9.458 -7.118 1.00 68.31 81 ARG A N 1
ATOM 637 C CA . ARG A 1 81 ? -0.020 -10.907 -7.255 1.00 68.31 81 ARG A CA 1
ATOM 638 C C . ARG A 1 81 ? 1.371 -11.491 -7.068 1.00 68.31 81 ARG A C 1
ATOM 640 O O . ARG A 1 81 ? 2.214 -11.174 -7.902 1.00 68.31 81 ARG A O 1
ATOM 647 N N . PRO A 1 82 ? 1.621 -12.326 -6.046 1.00 56.59 82 PRO A N 1
ATOM 648 C CA . PRO A 1 82 ? 2.878 -13.054 -5.984 1.00 56.59 82 PRO A CA 1
ATOM 649 C C . PRO A 1 82 ? 3.045 -13.833 -7.291 1.00 56.59 82 PRO A C 1
ATOM 651 O O . PRO A 1 82 ? 2.123 -14.523 -7.744 1.00 56.59 82 PRO A O 1
ATOM 654 N N . ASN A 1 83 ? 4.181 -13.638 -7.949 1.00 49.56 83 ASN A N 1
ATOM 655 C CA . ASN A 1 83 ? 4.444 -14.250 -9.236 1.00 49.56 83 ASN A CA 1
ATOM 656 C C . ASN A 1 83 ? 4.609 -15.760 -8.999 1.00 49.56 83 ASN A C 1
ATOM 658 O O . ASN A 1 83 ? 5.399 -16.174 -8.154 1.00 49.56 83 ASN A O 1
ATOM 662 N N . LYS A 1 84 ? 3.876 -16.616 -9.727 1.00 48.59 84 LYS A N 1
ATOM 663 C CA . LYS A 1 84 ? 3.967 -18.087 -9.561 1.00 48.59 84 LYS A CA 1
ATOM 664 C C . LYS A 1 84 ? 5.383 -18.644 -9.803 1.00 48.59 84 LYS A C 1
ATOM 666 O O . LYS A 1 84 ? 5.643 -19.789 -9.457 1.00 48.59 84 LYS A O 1
ATOM 671 N N . ILE A 1 85 ? 6.264 -17.851 -10.414 1.00 48.84 85 ILE A N 1
ATOM 672 C CA . ILE A 1 85 ? 7.615 -18.225 -10.848 1.00 48.84 85 ILE A CA 1
ATOM 673 C C . ILE A 1 85 ? 8.658 -18.082 -9.714 1.00 48.84 85 ILE A C 1
ATOM 675 O O . ILE A 1 85 ? 9.717 -18.692 -9.793 1.00 48.84 85 ILE A O 1
ATOM 679 N N . GLU A 1 86 ? 8.354 -17.386 -8.612 1.00 44.72 86 GLU A N 1
ATOM 680 C CA . GLU A 1 86 ? 9.299 -17.161 -7.494 1.00 44.72 86 GLU A CA 1
ATOM 681 C C . GLU A 1 86 ? 9.336 -18.291 -6.445 1.00 44.72 86 GLU A C 1
ATOM 683 O O . GLU A 1 86 ? 9.982 -18.159 -5.414 1.00 44.72 86 GLU A O 1
ATOM 688 N N . TYR A 1 87 ? 8.691 -19.435 -6.697 1.00 39.28 87 TYR A N 1
ATOM 689 C CA . TYR A 1 87 ? 8.815 -20.622 -5.834 1.00 39.28 87 TYR A CA 1
ATOM 690 C C . TYR A 1 87 ? 10.149 -21.382 -6.001 1.00 39.28 87 TYR A C 1
ATOM 692 O O . TYR A 1 87 ? 10.346 -22.386 -5.323 1.00 39.28 87 TYR A O 1
ATOM 700 N N . ASN A 1 88 ? 11.046 -20.931 -6.887 1.00 30.48 88 ASN A N 1
ATOM 701 C CA . ASN A 1 88 ? 12.290 -21.628 -7.248 1.00 30.48 88 ASN A CA 1
ATOM 702 C C . ASN A 1 88 ? 13.562 -20.752 -7.166 1.00 30.48 88 ASN A C 1
ATOM 704 O O . ASN A 1 88 ? 14.520 -21.019 -7.893 1.00 30.48 88 ASN A O 1
ATOM 708 N N . LEU A 1 89 ? 13.593 -19.728 -6.307 1.00 35.91 89 LEU A N 1
ATOM 709 C CA . LEU A 1 89 ? 14.847 -19.071 -5.905 1.00 35.91 89 LEU A CA 1
ATOM 710 C C . LEU A 1 89 ? 15.165 -19.374 -4.441 1.00 35.91 89 LEU A C 1
ATOM 712 O O . LEU A 1 89 ? 14.241 -19.245 -3.608 1.00 35.91 89 LEU A O 1
#

pLDDT: mean 76.9, std 16.45, range [30.48, 93.62]

Secondary structure (DSSP, 8-state):
-----PPPEEEEEEEEE-TTS-EEEEEEEEEEPS-SSEEEGGGTEEETTEEEEEEEEEEEEEEGGG-----EEETTEEESS--GGGGG-

Organism: NCBI:txid407009

Radius of gyration: 15.67 Å; chains: 1; bounding box: 37×32×43 Å

Foldseek 3Di:
DDPPPPDWDWDFPDWDQDPVRFIKTKTFTKDFDPPQWDADVVVRDTHNQKTFTDGDRDIDIGGPVPCPDDWDDDPRITGNDDDPPPPPD

Sequence (89 aa):
MSSSGSKEYGQIKYFCQAHDNKQVALVKKYAIDHCNSFFHEDSGVVINHIIPVLATEVTEVINLDAILFKVIRVENYVCLRPNKIEYNL